Protein AF-A0A842I6T8-F1 (afdb_monomer_lite)

Organism: NCBI:txid2045119

Secondary structure (DSSP, 8-state):
-----SHHHHHHHHHHHHHHHHHHTT-HHHHHHHHHHHHHHHHHHGGG--SHHHHHHHHHHHHHHHHHHHHHHHHHHHHHHHHHHHHHHHHHHHHHH--

Structure (mmCIF, N/CA/C/O backbone):
data_AF-A0A842I6T8-F1
#
_entry.id   AF-A0A842I6T8-F1
#
loop_
_atom_site.group_PDB
_atom_site.id
_atom_site.type_symbol
_atom_site.label_atom_id
_atom_site.label_alt_id
_atom_site.label_comp_id
_atom_site.label_asym_id
_atom_site.label_entity_id
_atom_site.label_seq_id
_atom_site.pdbx_PDB_ins_code
_atom_site.Cartn_x
_atom_site.Cartn_y
_atom_site.Cartn_z
_atom_site.occupancy
_atom_site.B_iso_or_equiv
_atom_site.auth_seq_id
_atom_site.auth_comp_id
_atom_site.auth_asym_id
_atom_site.auth_atom_id
_atom_site.pdbx_PDB_model_num
ATOM 1 N N . MET A 1 1 ? 0.789 8.771 -24.214 1.00 37.06 1 MET A N 1
ATOM 2 C CA . MET A 1 1 ? 0.565 7.314 -24.130 1.00 37.06 1 MET A CA 1
ATOM 3 C C . MET A 1 1 ? 1.921 6.683 -23.849 1.00 37.06 1 MET A C 1
ATOM 5 O O . MET A 1 1 ? 2.688 6.453 -24.768 1.00 37.06 1 MET A O 1
AT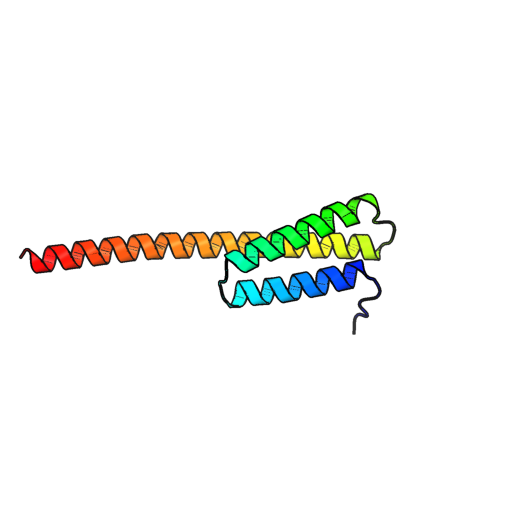OM 9 N N . THR A 1 2 ? 2.301 6.598 -22.575 1.00 46.19 2 THR A N 1
ATOM 10 C CA . THR A 1 2 ? 3.618 6.113 -22.138 1.00 46.19 2 THR A CA 1
ATOM 11 C C . THR A 1 2 ? 3.637 4.594 -22.261 1.00 46.19 2 THR A C 1
ATOM 13 O O . THR A 1 2 ? 2.991 3.905 -21.475 1.00 46.19 2 THR A O 1
ATOM 16 N N . MET A 1 3 ? 4.318 4.072 -23.283 1.00 49.59 3 MET A N 1
ATOM 17 C CA . MET A 1 3 ? 4.531 2.632 -23.412 1.00 49.59 3 MET A CA 1
ATOM 18 C C . MET A 1 3 ? 5.325 2.134 -22.198 1.00 49.59 3 MET A C 1
ATOM 20 O O . MET A 1 3 ? 6.394 2.651 -21.875 1.00 49.59 3 MET A O 1
ATOM 24 N N . ILE A 1 4 ? 4.764 1.160 -21.482 1.00 55.59 4 ILE A N 1
ATOM 25 C CA . ILE A 1 4 ? 5.422 0.476 -20.367 1.00 55.59 4 ILE A CA 1
ATOM 26 C C . ILE A 1 4 ? 6.399 -0.533 -20.981 1.00 55.59 4 ILE A C 1
ATOM 28 O O . ILE A 1 4 ? 6.085 -1.709 -21.123 1.00 55.59 4 ILE A O 1
ATOM 32 N N . GLU A 1 5 ? 7.566 -0.072 -21.421 1.00 60.53 5 GLU A N 1
ATOM 33 C CA . GLU A 1 5 ? 8.508 -0.913 -22.175 1.00 60.53 5 GLU A CA 1
ATOM 34 C C . GLU A 1 5 ? 9.518 -1.624 -21.273 1.00 60.53 5 GLU A C 1
ATOM 36 O O . GLU A 1 5 ? 10.693 -1.308 -21.275 1.00 60.53 5 GLU A O 1
ATOM 41 N N . GLY A 1 6 ? 9.088 -2.568 -20.439 1.00 69.81 6 GLY A N 1
ATOM 42 C CA . GLY A 1 6 ? 10.045 -3.395 -19.699 1.00 69.81 6 GLY A CA 1
ATOM 43 C C . GLY A 1 6 ? 9.412 -4.220 -18.582 1.00 69.81 6 GLY A C 1
ATOM 44 O O . GLY A 1 6 ? 8.452 -3.761 -17.955 1.00 69.81 6 GLY A O 1
ATOM 45 N N . PRO A 1 7 ? 9.940 -5.423 -18.289 1.00 76.25 7 PRO A N 1
ATOM 46 C CA . PRO A 1 7 ? 9.333 -6.347 -17.330 1.00 76.25 7 PRO A CA 1
ATOM 47 C C . PRO A 1 7 ? 9.234 -5.758 -15.915 1.00 76.25 7 PRO A C 1
ATOM 49 O O . PRO A 1 7 ? 8.228 -5.958 -15.239 1.00 76.25 7 PRO A O 1
ATOM 52 N N . ALA A 1 8 ? 10.218 -4.959 -15.491 1.00 80.00 8 ALA A N 1
ATOM 53 C CA . ALA A 1 8 ? 10.204 -4.274 -14.199 1.00 80.00 8 ALA A CA 1
ATOM 54 C C . ALA A 1 8 ? 9.138 -3.169 -14.116 1.00 80.00 8 ALA A C 1
ATOM 56 O O . ALA A 1 8 ? 8.430 -3.044 -13.117 1.00 80.00 8 ALA A O 1
ATOM 57 N N . ALA A 1 9 ? 8.988 -2.381 -15.185 1.00 82.06 9 ALA A N 1
ATOM 58 C CA . ALA A 1 9 ? 7.983 -1.326 -15.253 1.00 82.06 9 ALA A CA 1
ATOM 59 C C . ALA A 1 9 ? 6.558 -1.906 -15.284 1.00 82.06 9 ALA A C 1
ATOM 61 O O . ALA A 1 9 ? 5.663 -1.353 -14.644 1.00 82.06 9 ALA A O 1
ATOM 62 N N . LEU A 1 10 ? 6.366 -3.036 -15.973 1.00 84.31 10 LEU A N 1
ATOM 63 C CA . LEU A 1 10 ? 5.098 -3.763 -15.999 1.00 84.31 10 LEU A CA 1
ATOM 64 C C . LEU A 1 10 ? 4.771 -4.377 -14.635 1.00 84.31 10 LEU A C 1
ATOM 66 O O . LEU A 1 10 ? 3.662 -4.191 -14.138 1.00 84.31 10 LEU A O 1
ATOM 70 N N . GLY A 1 11 ? 5.738 -5.053 -14.006 1.00 85.31 11 GLY A N 1
ATOM 71 C CA . GLY A 1 11 ? 5.576 -5.614 -12.663 1.00 85.31 11 GLY A CA 1
ATOM 72 C C . GLY A 1 11 ? 5.178 -4.546 -11.646 1.00 85.31 11 GLY A C 1
ATOM 73 O O . GLY A 1 11 ? 4.212 -4.721 -10.904 1.00 85.31 11 GLY A O 1
ATOM 74 N N . LEU A 1 12 ? 5.838 -3.386 -11.689 1.00 86.38 12 LEU A N 1
ATOM 75 C CA . LEU A 1 12 ? 5.492 -2.258 -10.833 1.00 86.38 12 LEU A CA 1
ATOM 76 C C . LEU A 1 12 ? 4.089 -1.707 -11.100 1.00 86.38 12 LEU A C 1
ATOM 78 O O . LEU A 1 12 ? 3.383 -1.386 -10.149 1.00 86.38 12 LEU A O 1
ATOM 82 N N . ALA A 1 13 ? 3.667 -1.602 -12.362 1.00 87.88 13 ALA A N 1
ATOM 83 C CA . ALA A 1 13 ? 2.322 -1.138 -12.697 1.00 87.88 13 ALA A CA 1
ATOM 84 C C . ALA A 1 13 ? 1.237 -2.091 -12.162 1.00 87.88 13 ALA A C 1
ATOM 86 O O . ALA A 1 13 ? 0.218 -1.638 -11.640 1.00 87.88 13 ALA A O 1
ATOM 87 N N . VAL A 1 14 ? 1.474 -3.406 -12.233 1.00 91.06 14 VAL A N 1
ATOM 88 C CA . VAL A 1 14 ? 0.567 -4.421 -11.674 1.00 91.06 14 VAL A CA 1
ATOM 89 C C . VAL A 1 14 ? 0.493 -4.314 -10.152 1.00 91.06 14 VAL A C 1
ATOM 91 O O . VAL A 1 14 ? -0.607 -4.277 -9.597 1.00 91.06 14 VAL A O 1
ATOM 94 N N . ILE A 1 15 ? 1.643 -4.226 -9.479 1.00 91.44 15 ILE A N 1
ATOM 95 C CA . ILE A 1 15 ? 1.716 -4.064 -8.021 1.00 91.44 15 ILE A CA 1
ATOM 96 C C . ILE A 1 15 ? 1.020 -2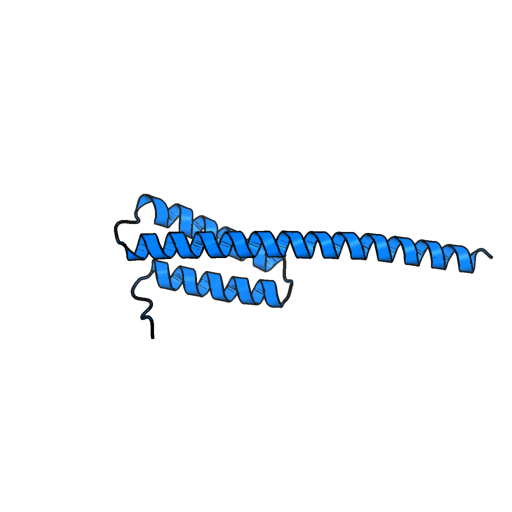.766 -7.594 1.00 91.44 15 ILE A C 1
ATOM 98 O O . ILE A 1 15 ? 0.189 -2.792 -6.690 1.00 91.44 15 ILE A O 1
ATOM 102 N N . GLY A 1 16 ? 1.275 -1.656 -8.292 1.00 88.38 16 GLY A N 1
ATOM 103 C CA . GLY A 1 16 ? 0.617 -0.371 -8.049 1.00 88.38 16 GLY A CA 1
ATOM 104 C C . GLY A 1 16 ? -0.903 -0.457 -8.163 1.00 88.38 16 GLY A C 1
ATOM 105 O O . GLY A 1 16 ? -1.605 -0.073 -7.234 1.00 88.38 16 GLY A O 1
ATOM 106 N N . GLY A 1 17 ? -1.424 -1.053 -9.239 1.00 90.25 17 GLY A N 1
ATOM 107 C CA . GLY A 1 17 ? -2.870 -1.212 -9.417 1.00 90.25 17 GLY A CA 1
ATOM 108 C C . GLY A 1 17 ? -3.524 -2.130 -8.376 1.00 90.25 17 GLY A C 1
ATOM 109 O O . GLY A 1 17 ? -4.660 -1.887 -7.959 1.00 90.25 17 GLY A O 1
ATOM 110 N N . ARG A 1 18 ? -2.824 -3.180 -7.920 1.00 92.56 18 ARG A N 1
ATOM 111 C CA . ARG A 1 18 ? -3.293 -4.019 -6.801 1.00 92.56 18 ARG A CA 1
ATOM 112 C C . ARG A 1 18 ? -3.333 -3.230 -5.498 1.00 92.56 18 ARG A C 1
ATOM 114 O O . ARG A 1 18 ? -4.321 -3.325 -4.774 1.00 92.56 18 ARG A O 1
ATOM 121 N N . LEU A 1 19 ? -2.302 -2.434 -5.236 1.00 90.00 19 LEU A N 1
ATOM 122 C CA . LEU A 1 19 ? -2.181 -1.642 -4.019 1.00 90.00 19 LEU A CA 1
ATOM 123 C C . LEU A 1 19 ? -3.259 -0.562 -3.946 1.00 90.00 19 LEU A C 1
ATOM 125 O O . LEU A 1 19 ? -3.972 -0.484 -2.953 1.00 90.00 19 LEU A O 1
ATOM 129 N N . GLU A 1 20 ? -3.470 0.183 -5.033 1.00 89.06 20 GLU A N 1
ATOM 130 C CA . GLU A 1 20 ? -4.552 1.169 -5.145 1.00 89.06 20 GLU A CA 1
ATOM 131 C C . GLU A 1 20 ? -5.923 0.532 -4.888 1.00 89.06 20 GLU A C 1
ATOM 133 O O . GLU A 1 20 ? -6.755 1.081 -4.162 1.00 89.06 20 GLU A O 1
ATOM 138 N N . ARG A 1 21 ? -6.154 -0.671 -5.427 1.00 90.25 21 ARG A N 1
ATOM 139 C CA . ARG A 1 21 ? -7.397 -1.411 -5.194 1.00 90.25 21 ARG A CA 1
ATOM 140 C C . ARG A 1 21 ? -7.544 -1.838 -3.733 1.00 90.25 21 ARG A C 1
ATOM 142 O O . ARG A 1 21 ? -8.630 -1.673 -3.180 1.00 90.25 21 ARG A O 1
ATOM 149 N N . ALA A 1 22 ? -6.492 -2.370 -3.119 1.00 89.31 22 ALA A N 1
ATOM 150 C CA . ALA A 1 22 ? -6.497 -2.784 -1.717 1.00 89.31 22 ALA A CA 1
ATOM 151 C C . ALA A 1 22 ? -6.765 -1.593 -0.783 1.00 89.31 22 ALA A C 1
ATOM 153 O O . ALA A 1 22 ? -7.642 -1.662 0.078 1.00 89.31 22 ALA A O 1
ATOM 154 N N . MET A 1 23 ? -6.102 -0.461 -1.041 1.00 86.06 23 MET A N 1
ATOM 155 C CA . MET A 1 23 ? -6.311 0.801 -0.329 1.00 86.06 23 MET A CA 1
ATOM 156 C C . MET A 1 23 ? -7.746 1.312 -0.489 1.00 86.06 23 MET A C 1
ATOM 158 O O . MET A 1 23 ? -8.376 1.665 0.501 1.00 86.06 23 MET A O 1
ATOM 162 N N . SER A 1 24 ? -8.308 1.284 -1.705 1.00 87.69 24 SER A N 1
ATOM 163 C CA . SER A 1 24 ? -9.691 1.732 -1.956 1.00 87.69 24 SER A CA 1
ATOM 164 C C . SER A 1 24 ? -10.755 0.914 -1.214 1.00 87.69 24 SER A C 1
ATOM 166 O O . SER A 1 24 ? -11.864 1.392 -0.992 1.00 87.69 24 SER A O 1
ATOM 168 N N . ARG A 1 25 ? -10.423 -0.328 -0.846 1.00 89.69 25 ARG A N 1
ATOM 169 C CA . ARG A 1 25 ? -11.294 -1.245 -0.099 1.00 89.69 25 ARG A CA 1
ATOM 170 C C . ARG A 1 25 ? -11.001 -1.250 1.401 1.00 89.69 25 ARG A C 1
ATOM 172 O O . ARG A 1 25 ? -11.638 -2.015 2.119 1.00 89.69 25 ARG A O 1
ATOM 179 N N . SER A 1 26 ? -10.027 -0.457 1.850 1.00 83.94 26 SER A N 1
ATOM 180 C CA . SER A 1 26 ? -9.471 -0.507 3.205 1.00 83.94 26 SER A CA 1
ATOM 181 C C . SER A 1 26 ? -9.071 -1.931 3.638 1.00 83.94 26 SER A C 1
ATOM 183 O O . SER A 1 26 ? -9.130 -2.275 4.818 1.00 83.94 26 SER A O 1
ATOM 185 N N . ASP A 1 27 ? -8.641 -2.774 2.691 1.00 88.88 27 ASP A N 1
ATOM 186 C CA . ASP A 1 27 ? -8.186 -4.140 2.965 1.00 88.88 27 ASP A CA 1
ATOM 187 C C . ASP A 1 27 ? -6.714 -4.116 3.388 1.00 88.88 27 ASP A C 1
ATOM 189 O O . ASP A 1 27 ? -5.796 -4.234 2.576 1.00 88.88 27 ASP A O 1
ATOM 193 N N . MET A 1 28 ? -6.485 -3.904 4.684 1.00 84.56 28 MET A N 1
ATOM 194 C CA . MET A 1 28 ? -5.139 -3.713 5.232 1.00 84.56 28 MET A CA 1
ATOM 195 C C . MET A 1 28 ? -4.248 -4.952 5.097 1.00 84.56 28 MET A C 1
ATOM 197 O O . MET A 1 28 ? -3.030 -4.815 5.003 1.00 84.56 28 MET A O 1
ATOM 201 N N . VAL A 1 29 ? -4.828 -6.155 5.061 1.00 89.81 29 VAL A N 1
ATOM 202 C CA . VAL A 1 29 ? -4.052 -7.386 4.871 1.00 89.81 29 VAL A CA 1
ATOM 203 C C . VAL A 1 29 ? -3.514 -7.433 3.446 1.00 89.81 29 VAL A C 1
ATOM 205 O O . VAL A 1 29 ? -2.312 -7.623 3.259 1.00 89.81 29 VAL A O 1
ATOM 208 N N . GLU A 1 30 ? -4.367 -7.179 2.451 1.00 90.56 30 GLU A N 1
ATOM 209 C CA . GLU A 1 30 ? -3.934 -7.115 1.053 1.00 90.56 30 GLU A CA 1
ATOM 210 C C . GLU A 1 30 ? -2.928 -5.972 0.831 1.00 90.56 30 GLU A C 1
ATOM 212 O O . GLU A 1 30 ? -1.932 -6.167 0.136 1.00 90.56 30 GLU A O 1
ATOM 217 N N . VAL A 1 31 ? -3.109 -4.808 1.473 1.00 88.94 31 VAL A N 1
ATOM 218 C CA . VAL A 1 31 ? -2.130 -3.702 1.413 1.00 88.94 31 VAL A CA 1
ATOM 219 C C . VAL A 1 31 ? -0.746 -4.155 1.891 1.00 88.94 31 VAL A C 1
ATOM 221 O O . VAL A 1 31 ? 0.249 -3.888 1.217 1.00 88.94 31 VAL A O 1
ATOM 224 N N . LEU A 1 32 ? -0.661 -4.869 3.018 1.00 87.88 32 LEU A N 1
ATOM 225 C CA . LEU A 1 32 ? 0.613 -5.360 3.555 1.00 87.88 32 LEU A CA 1
ATOM 226 C C . LEU A 1 32 ? 1.248 -6.440 2.668 1.00 87.88 32 LEU A C 1
ATOM 228 O O . LEU A 1 32 ? 2.464 -6.429 2.471 1.00 87.88 32 LEU A O 1
ATOM 232 N N . ILE A 1 33 ? 0.441 -7.347 2.110 1.00 90.94 33 ILE A N 1
ATOM 233 C CA . ILE A 1 33 ? 0.914 -8.380 1.178 1.00 90.94 33 ILE A CA 1
ATOM 234 C C . ILE A 1 33 ? 1.516 -7.724 -0.067 1.00 90.94 33 ILE A C 1
ATOM 236 O O . ILE A 1 33 ? 2.656 -8.011 -0.433 1.00 90.94 33 ILE A O 1
ATOM 240 N N . VAL A 1 34 ? 0.784 -6.801 -0.690 1.00 91.81 34 VAL A N 1
ATOM 241 C CA . VAL A 1 34 ? 1.225 -6.125 -1.916 1.00 91.81 34 VAL A CA 1
ATOM 242 C C . VAL A 1 34 ? 2.437 -5.220 -1.648 1.00 91.81 34 VAL A C 1
ATOM 244 O O . VAL A 1 34 ? 3.345 -5.151 -2.477 1.00 91.81 34 VAL A O 1
ATOM 247 N N . ALA A 1 35 ? 2.527 -4.588 -0.473 1.00 87.94 35 ALA A N 1
ATOM 248 C CA . ALA A 1 35 ? 3.716 -3.839 -0.064 1.00 87.94 35 ALA A CA 1
ATOM 249 C C . ALA A 1 35 ? 4.956 -4.742 0.107 1.00 87.94 35 ALA A C 1
ATOM 251 O O . ALA A 1 35 ? 6.059 -4.351 -0.278 1.00 87.94 35 ALA A O 1
ATOM 252 N N . ALA A 1 36 ? 4.794 -5.964 0.627 1.00 87.75 36 ALA A N 1
ATOM 253 C CA . ALA A 1 36 ? 5.886 -6.935 0.722 1.00 87.75 36 ALA A CA 1
ATOM 254 C C . ALA A 1 36 ? 6.343 -7.437 -0.661 1.00 87.75 36 ALA A C 1
ATOM 256 O O . ALA A 1 36 ? 7.539 -7.631 -0.893 1.00 87.75 36 ALA A O 1
ATOM 257 N N . GLU A 1 37 ? 5.413 -7.617 -1.604 1.00 90.75 37 GLU A N 1
ATOM 258 C CA . GLU A 1 37 ? 5.741 -7.927 -3.000 1.00 90.75 37 GLU A CA 1
ATOM 259 C C . GLU A 1 37 ? 6.528 -6.787 -3.667 1.00 90.75 37 GLU A C 1
ATOM 261 O O . GLU A 1 37 ? 7.538 -7.042 -4.332 1.00 90.75 37 GLU A O 1
ATOM 266 N N . LEU A 1 38 ? 6.102 -5.534 -3.453 1.00 89.44 38 LEU A N 1
ATOM 267 C CA . LEU A 1 38 ? 6.786 -4.332 -3.938 1.00 89.44 38 LEU A CA 1
ATOM 268 C C . LEU A 1 38 ? 8.225 -4.266 -3.428 1.00 89.44 38 LEU A C 1
ATOM 270 O O . LEU A 1 38 ? 9.157 -4.079 -4.208 1.00 89.44 38 LEU A O 1
ATOM 274 N N . ASP A 1 39 ? 8.409 -4.454 -2.126 1.00 87.81 39 ASP A N 1
ATOM 275 C CA . ASP A 1 39 ? 9.720 -4.455 -1.496 1.00 87.81 39 ASP A CA 1
ATOM 276 C C . ASP A 1 39 ? 10.617 -5.579 -2.051 1.00 87.81 39 ASP A C 1
ATOM 278 O O . ASP A 1 39 ? 11.771 -5.330 -2.410 1.00 87.81 39 ASP A O 1
ATOM 282 N N . ARG A 1 40 ? 10.087 -6.798 -2.220 1.00 88.12 40 ARG A N 1
ATOM 283 C CA . ARG A 1 40 ? 10.843 -7.907 -2.820 1.00 88.12 40 ARG A CA 1
ATOM 284 C C . ARG A 1 40 ? 11.275 -7.578 -4.247 1.00 88.12 40 ARG A C 1
ATOM 286 O O . ARG A 1 40 ? 12.410 -7.869 -4.626 1.00 88.12 40 ARG A O 1
ATOM 293 N N . MET A 1 41 ? 10.399 -6.957 -5.034 1.00 87.75 41 MET A N 1
ATOM 294 C CA . MET A 1 41 ? 10.727 -6.512 -6.386 1.00 87.75 41 MET A CA 1
ATOM 295 C C . MET A 1 41 ? 11.821 -5.438 -6.372 1.00 87.75 41 MET A C 1
ATOM 297 O O . MET A 1 41 ? 12.781 -5.560 -7.127 1.00 87.75 41 MET A O 1
ATOM 301 N N . VAL A 1 42 ? 11.729 -4.433 -5.496 1.00 86.88 42 VAL A N 1
ATOM 302 C CA . VAL A 1 42 ? 12.745 -3.374 -5.358 1.00 86.88 42 VAL A CA 1
ATOM 303 C C . VAL A 1 42 ? 14.098 -3.951 -4.942 1.00 86.88 42 VAL A C 1
ATOM 305 O O . VAL A 1 42 ? 15.112 -3.603 -5.544 1.00 86.88 42 VAL A O 1
ATOM 308 N N . ARG A 1 43 ? 14.131 -4.876 -3.972 1.00 86.81 43 ARG A N 1
ATOM 309 C CA . ARG A 1 43 ? 15.368 -5.548 -3.537 1.00 86.81 43 ARG A CA 1
ATOM 310 C C . ARG A 1 43 ? 16.018 -6.374 -4.644 1.00 86.81 43 ARG A C 1
ATOM 312 O O . ARG A 1 43 ? 17.241 -6.423 -4.717 1.00 86.81 43 ARG A O 1
ATOM 319 N N . ASN A 1 44 ? 15.215 -7.001 -5.501 1.00 86.00 44 ASN A N 1
ATOM 320 C CA . ASN A 1 44 ? 15.716 -7.790 -6.624 1.00 86.00 44 ASN A CA 1
ATOM 321 C C . ASN A 1 44 ? 16.158 -6.915 -7.803 1.00 86.00 44 ASN A C 1
ATOM 323 O O . ASN A 1 44 ? 17.125 -7.252 -8.477 1.00 86.00 44 ASN A O 1
ATOM 327 N N . LEU A 1 45 ? 15.457 -5.807 -8.058 1.00 82.62 45 LEU A N 1
ATOM 328 C CA . LEU A 1 45 ? 15.727 -4.914 -9.183 1.00 82.62 45 LEU A CA 1
ATOM 329 C C . LEU A 1 45 ? 16.891 -3.957 -8.894 1.00 82.62 45 LEU A C 1
ATOM 331 O O . LEU A 1 45 ? 17.698 -3.696 -9.778 1.00 82.62 45 LEU A O 1
ATOM 335 N N . GLY A 1 46 ? 17.007 -3.458 -7.660 1.00 78.06 46 GLY A N 1
ATOM 336 C CA . GLY A 1 46 ? 18.009 -2.468 -7.252 1.00 78.06 46 GLY A CA 1
ATOM 337 C C . GLY A 1 46 ? 19.450 -2.809 -7.657 1.00 78.06 46 GLY A C 1
ATOM 338 O O . GLY A 1 46 ? 20.092 -1.982 -8.301 1.00 78.06 46 GLY A O 1
ATOM 339 N N . PRO A 1 47 ? 19.964 -4.014 -7.349 1.00 80.12 47 PRO A N 1
ATOM 340 C CA . PRO A 1 47 ? 21.342 -4.399 -7.665 1.00 80.12 47 PRO A CA 1
ATOM 341 C C . PRO A 1 47 ? 21.644 -4.546 -9.163 1.00 80.12 47 PRO A C 1
ATOM 343 O O . PRO A 1 47 ? 22.804 -4.477 -9.556 1.00 80.12 47 PRO A O 1
ATOM 346 N N . VAL A 1 48 ? 20.621 -4.778 -9.991 1.00 82.06 48 VAL A N 1
ATOM 347 C CA . VAL A 1 48 ? 20.763 -5.064 -11.432 1.00 82.06 48 VAL A CA 1
ATOM 348 C C . VAL A 1 48 ? 20.220 -3.943 -12.322 1.00 82.06 48 VAL A C 1
ATOM 350 O O . VAL A 1 48 ? 20.293 -4.044 -13.548 1.00 82.06 48 VAL A O 1
ATOM 353 N N . ALA A 1 49 ? 19.702 -2.868 -11.718 1.00 80.19 49 ALA A N 1
ATOM 354 C CA . ALA A 1 49 ? 19.163 -1.704 -12.408 1.00 80.19 49 ALA A CA 1
ATOM 355 C C . ALA A 1 49 ? 20.270 -0.991 -13.195 1.00 80.19 49 ALA A C 1
ATOM 357 O O . ALA A 1 49 ? 21.050 -0.197 -12.666 1.00 80.19 49 ALA A O 1
ATOM 358 N N . SER A 1 50 ? 20.332 -1.298 -14.485 1.00 80.44 50 SER A N 1
ATOM 359 C CA . SER A 1 50 ? 21.373 -0.823 -15.398 1.00 80.44 50 SER A CA 1
ATOM 360 C C . SER A 1 50 ? 20.828 0.168 -16.420 1.00 80.44 50 SER A C 1
ATOM 362 O O . SER A 1 50 ? 21.590 0.978 -16.944 1.00 80.44 50 SER A O 1
ATOM 364 N N . THR A 1 51 ? 19.514 0.162 -16.652 1.00 83.25 51 THR A N 1
ATOM 365 C CA . THR A 1 51 ? 18.850 1.071 -17.587 1.00 83.25 51 THR A CA 1
ATOM 366 C C . THR A 1 51 ? 18.226 2.266 -16.861 1.00 83.25 51 THR A C 1
ATOM 368 O O . THR A 1 51 ? 17.827 2.173 -15.694 1.00 83.25 51 THR A O 1
ATOM 371 N N . ASP A 1 52 ? 18.079 3.396 -17.558 1.00 83.56 52 ASP A N 1
ATOM 372 C CA . ASP A 1 52 ? 17.339 4.561 -17.040 1.00 83.56 52 ASP A CA 1
ATOM 373 C C . ASP A 1 52 ? 15.890 4.212 -16.690 1.00 83.56 52 ASP A C 1
ATOM 375 O O . ASP A 1 52 ? 15.280 4.795 -15.793 1.00 83.56 52 ASP A O 1
ATOM 379 N N . GLN A 1 53 ? 15.341 3.205 -17.360 1.00 80.38 53 GLN A N 1
ATOM 380 C CA . GLN A 1 53 ? 13.996 2.729 -17.117 1.00 80.38 53 GLN A CA 1
ATOM 381 C C . GLN A 1 53 ? 13.863 1.926 -15.824 1.00 80.38 53 GLN A C 1
ATOM 383 O O . GLN A 1 53 ? 12.876 2.112 -15.105 1.00 80.38 53 GLN A O 1
ATOM 388 N N . ASP A 1 54 ? 14.845 1.084 -15.496 1.00 82.06 54 ASP A N 1
ATOM 389 C CA . ASP A 1 54 ? 14.895 0.394 -14.204 1.00 82.06 54 ASP A CA 1
ATOM 390 C C . ASP A 1 54 ? 15.016 1.411 -13.068 1.00 82.06 54 ASP A C 1
ATOM 392 O O . ASP A 1 54 ? 14.301 1.323 -12.070 1.00 82.06 54 ASP A O 1
ATOM 396 N N . ARG A 1 55 ? 15.844 2.448 -13.256 1.00 83.31 55 ARG A N 1
ATOM 397 C CA . ARG A 1 55 ? 15.950 3.566 -12.306 1.00 83.31 55 ARG A CA 1
ATOM 398 C C . ARG A 1 55 ? 14.618 4.297 -12.147 1.00 83.31 55 ARG A C 1
ATOM 400 O O . ARG A 1 55 ? 14.180 4.527 -11.023 1.00 83.31 55 ARG A O 1
ATOM 407 N N . ALA A 1 56 ? 13.930 4.606 -13.246 1.00 85.94 56 ALA A N 1
ATOM 408 C CA . ALA A 1 56 ? 12.610 5.233 -13.202 1.00 85.94 56 ALA A CA 1
ATOM 409 C C . ALA A 1 56 ? 11.556 4.338 -12.521 1.00 85.94 56 ALA A C 1
ATOM 411 O O . ALA A 1 56 ? 10.664 4.845 -11.841 1.00 85.94 56 ALA A O 1
ATOM 412 N N . ALA A 1 57 ? 11.645 3.014 -12.677 1.00 83.69 57 ALA A N 1
ATOM 413 C CA . ALA A 1 57 ? 10.794 2.071 -11.957 1.00 83.69 57 ALA A CA 1
ATOM 414 C C . ALA A 1 57 ? 11.089 2.086 -10.449 1.00 83.69 57 ALA A C 1
ATOM 416 O O . ALA A 1 57 ? 10.153 2.149 -9.660 1.00 83.69 57 ALA A O 1
ATOM 417 N N . LEU A 1 58 ? 12.358 2.122 -10.034 1.00 84.44 58 LEU A N 1
ATOM 418 C CA . LEU A 1 58 ? 12.725 2.237 -8.618 1.00 84.44 58 LEU A CA 1
ATOM 419 C C . LEU A 1 58 ? 12.218 3.540 -7.984 1.00 84.44 58 LEU A C 1
ATOM 421 O O . LEU A 1 58 ? 11.693 3.508 -6.874 1.00 84.44 58 LEU A O 1
ATOM 425 N N . VAL A 1 59 ? 12.303 4.668 -8.698 1.00 88.25 59 VAL A N 1
ATOM 426 C CA . VAL A 1 59 ? 11.745 5.951 -8.230 1.00 88.25 59 VAL A CA 1
ATOM 427 C C . VAL A 1 59 ? 10.229 5.853 -8.049 1.00 88.25 59 VAL A C 1
ATOM 429 O O . VAL A 1 59 ? 9.712 6.179 -6.985 1.00 88.25 59 VAL A O 1
ATOM 432 N N . ARG A 1 60 ? 9.507 5.319 -9.042 1.00 85.50 60 ARG A N 1
ATOM 433 C CA . ARG A 1 60 ? 8.053 5.111 -8.927 1.00 85.50 60 ARG A CA 1
ATOM 434 C C . ARG A 1 60 ? 7.684 4.148 -7.794 1.00 85.50 60 ARG A C 1
ATOM 436 O O . ARG A 1 60 ? 6.663 4.338 -7.142 1.00 85.50 60 ARG A O 1
ATOM 443 N N . ALA A 1 61 ? 8.496 3.118 -7.560 1.00 85.38 61 ALA A N 1
ATOM 444 C CA . ALA A 1 61 ? 8.308 2.192 -6.449 1.00 85.38 61 ALA A CA 1
ATOM 445 C C . ALA A 1 61 ? 8.462 2.901 -5.099 1.00 85.38 61 ALA A C 1
ATOM 447 O O . ALA A 1 61 ? 7.663 2.671 -4.196 1.00 85.38 61 ALA A O 1
ATOM 448 N N . HIS A 1 62 ? 9.440 3.801 -4.979 1.00 85.19 62 HIS A N 1
ATOM 449 C CA . HIS A 1 62 ? 9.625 4.623 -3.787 1.00 85.19 62 HIS A CA 1
ATOM 450 C C . HIS A 1 62 ? 8.414 5.531 -3.518 1.00 85.19 62 HIS A C 1
ATOM 452 O O . HIS A 1 62 ? 7.885 5.526 -2.406 1.00 85.19 62 HIS A O 1
ATOM 458 N N . ASP A 1 63 ? 7.912 6.230 -4.540 1.00 88.19 63 ASP A N 1
ATOM 459 C CA . ASP A 1 63 ? 6.709 7.068 -4.418 1.00 88.19 63 ASP A CA 1
ATOM 460 C C . ASP A 1 63 ? 5.485 6.255 -3.972 1.00 88.19 63 ASP A C 1
ATOM 462 O O . ASP A 1 63 ? 4.688 6.703 -3.142 1.00 88.19 63 ASP A O 1
ATOM 466 N N . LEU A 1 64 ? 5.342 5.039 -4.505 1.00 85.75 64 LEU A N 1
ATOM 467 C CA . LEU A 1 64 ? 4.261 4.127 -4.147 1.00 85.75 64 LEU A CA 1
ATOM 468 C C . LEU A 1 64 ? 4.347 3.701 -2.671 1.00 85.75 64 LEU A C 1
ATOM 470 O O . LEU A 1 64 ? 3.329 3.701 -1.976 1.00 85.75 64 LEU A O 1
ATOM 474 N N . VAL A 1 65 ? 5.550 3.409 -2.166 1.00 85.62 65 VAL A N 1
ATOM 475 C CA . VAL A 1 65 ? 5.775 3.099 -0.743 1.00 85.62 65 VAL A CA 1
ATOM 476 C C . VAL A 1 65 ? 5.370 4.276 0.143 1.00 85.62 65 VAL A C 1
ATOM 478 O O . VAL A 1 65 ? 4.621 4.078 1.098 1.00 85.62 65 VAL A O 1
ATOM 481 N N . LEU A 1 66 ? 5.799 5.500 -0.182 1.00 86.31 66 LEU A N 1
ATOM 482 C CA . LEU A 1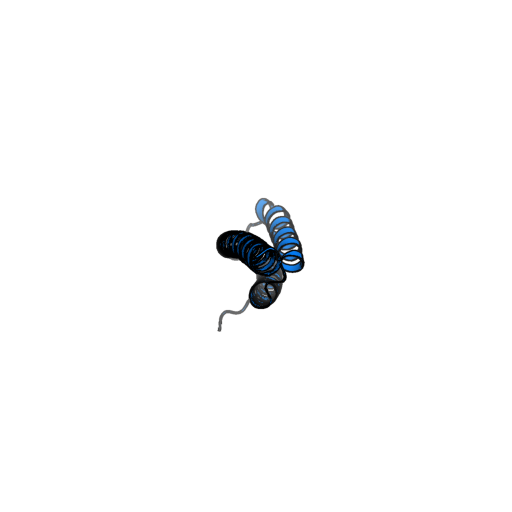 66 ? 5.469 6.689 0.615 1.00 86.31 66 LEU A CA 1
ATOM 483 C C . LEU A 1 66 ? 3.955 6.922 0.711 1.00 86.31 66 LEU A C 1
ATOM 485 O O . LEU A 1 66 ? 3.431 7.171 1.796 1.00 86.31 66 LEU A O 1
ATOM 489 N N . ARG A 1 67 ? 3.233 6.783 -0.406 1.00 86.12 67 ARG A N 1
ATOM 490 C CA . ARG A 1 67 ? 1.763 6.906 -0.427 1.00 86.12 67 ARG A CA 1
ATOM 491 C C . ARG A 1 67 ? 1.076 5.827 0.406 1.00 86.12 67 ARG A C 1
ATOM 493 O O . ARG A 1 67 ? 0.078 6.098 1.076 1.00 86.12 67 ARG A O 1
ATOM 500 N N . THR A 1 68 ? 1.614 4.614 0.362 1.00 83.75 68 THR A N 1
ATOM 501 C CA . THR A 1 68 ? 1.086 3.477 1.121 1.00 83.75 68 THR A CA 1
ATOM 502 C C . THR A 1 68 ? 1.261 3.695 2.614 1.00 83.75 68 THR A C 1
ATOM 504 O O . THR A 1 68 ? 0.305 3.524 3.363 1.00 83.75 68 THR A O 1
ATOM 507 N N . LEU A 1 69 ? 2.446 4.143 3.042 1.00 86.06 69 LEU A N 1
ATOM 508 C CA . LEU A 1 69 ? 2.726 4.479 4.438 1.00 86.06 69 LEU A CA 1
ATOM 509 C C . LEU A 1 69 ? 1.786 5.569 4.954 1.00 86.06 69 LEU A C 1
ATOM 511 O O . LEU A 1 69 ? 1.130 5.361 5.969 1.00 86.06 69 LEU A O 1
ATOM 515 N N . ALA A 1 70 ? 1.638 6.669 4.213 1.00 87.25 70 ALA A N 1
ATOM 516 C CA . ALA A 1 70 ? 0.734 7.753 4.596 1.00 87.25 70 ALA A CA 1
ATOM 517 C C . ALA A 1 70 ? -0.722 7.274 4.763 1.00 87.25 70 ALA A C 1
ATOM 519 O O . ALA A 1 70 ? -1.429 7.695 5.675 1.00 87.25 70 ALA A O 1
ATOM 520 N N . THR A 1 71 ? -1.170 6.357 3.903 1.00 84.94 71 THR A N 1
ATOM 521 C CA . THR A 1 71 ? -2.526 5.795 3.994 1.00 84.94 71 THR A CA 1
ATOM 522 C C . THR A 1 71 ? -2.673 4.839 5.171 1.00 84.94 71 THR A C 1
ATOM 524 O O . THR A 1 71 ? -3.683 4.885 5.867 1.00 84.94 71 THR A O 1
ATOM 527 N N . LEU A 1 72 ? -1.673 3.990 5.422 1.00 84.31 72 LEU A N 1
ATOM 528 C CA . LEU A 1 72 ? -1.659 3.102 6.585 1.00 84.31 72 LEU A CA 1
ATOM 529 C C . LEU A 1 72 ? -1.692 3.898 7.893 1.00 84.31 72 LEU A C 1
ATOM 531 O O . LEU A 1 72 ? -2.437 3.544 8.803 1.00 84.31 72 LEU A O 1
ATOM 535 N N . GLU A 1 73 ? -0.927 4.984 7.980 1.00 88.88 73 GLU A N 1
ATOM 536 C CA . GLU A 1 73 ? -0.934 5.884 9.134 1.00 88.88 73 GLU A CA 1
ATOM 537 C C . GLU A 1 73 ? -2.321 6.498 9.365 1.00 88.88 73 GLU A C 1
ATOM 539 O O . GLU A 1 73 ? -2.820 6.488 10.494 1.00 88.88 73 GLU A O 1
A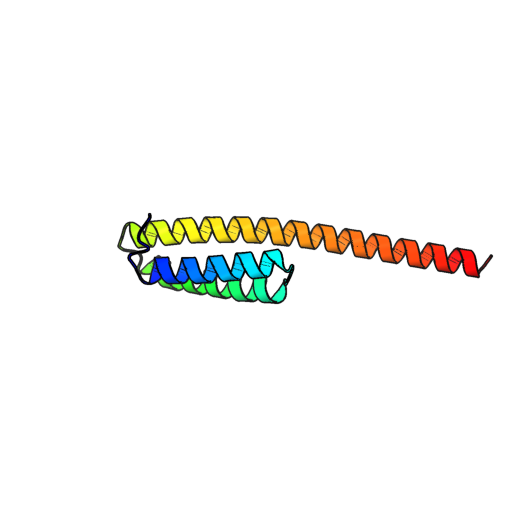TOM 544 N N . ASP A 1 74 ? -2.979 6.969 8.305 1.00 88.69 74 ASP A N 1
ATOM 545 C CA . ASP A 1 74 ? -4.325 7.535 8.394 1.00 88.69 74 ASP A CA 1
ATOM 546 C C . ASP A 1 74 ? -5.378 6.487 8.808 1.00 88.69 74 ASP A C 1
ATOM 548 O O . ASP A 1 74 ? -6.182 6.731 9.710 1.00 88.69 74 ASP A O 1
ATOM 552 N N . GLU A 1 75 ? -5.334 5.280 8.237 1.00 85.44 75 GLU A N 1
ATOM 553 C CA . GLU A 1 75 ? -6.212 4.168 8.632 1.00 85.44 75 GLU A CA 1
ATOM 554 C C . GLU A 1 75 ? -5.975 3.741 10.092 1.00 85.44 75 GLU A C 1
ATOM 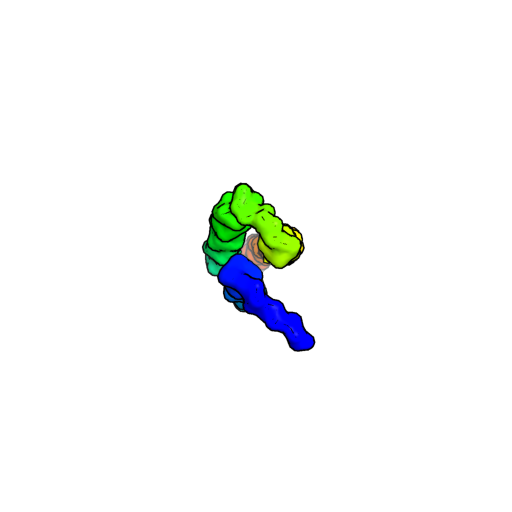556 O O . GLU A 1 75 ? -6.924 3.485 10.841 1.00 85.44 75 GLU A O 1
ATOM 561 N N . MET A 1 76 ? -4.720 3.725 10.554 1.00 86.69 76 MET A N 1
ATOM 562 C CA . MET A 1 76 ? -4.391 3.446 11.955 1.00 86.69 76 MET A CA 1
ATOM 563 C C . MET A 1 76 ? -4.954 4.512 12.902 1.00 86.69 76 MET A C 1
ATOM 565 O O . MET A 1 76 ? -5.487 4.172 13.967 1.00 86.69 76 MET A O 1
ATOM 569 N N . LEU A 1 77 ? -4.858 5.792 12.527 1.00 90.44 77 LEU A N 1
ATOM 570 C CA . LEU A 1 77 ? -5.432 6.900 13.289 1.00 90.44 77 LEU A CA 1
ATOM 571 C C . LEU A 1 77 ? -6.959 6.799 13.346 1.00 90.44 77 LEU A C 1
ATOM 573 O O . LEU A 1 77 ? -7.527 6.889 14.441 1.00 90.44 77 LEU A O 1
ATOM 577 N N . ARG A 1 78 ? -7.615 6.536 12.210 1.00 88.19 78 ARG A N 1
ATOM 578 C CA . ARG A 1 78 ? -9.067 6.313 12.133 1.00 88.19 78 ARG A CA 1
ATOM 579 C C . ARG A 1 78 ? -9.501 5.141 13.017 1.00 88.19 78 ARG A C 1
ATOM 581 O O . ARG A 1 78 ? -10.322 5.321 13.918 1.00 88.19 78 ARG A O 1
ATOM 588 N N . GLY A 1 79 ? -8.854 3.983 12.896 1.00 86.75 79 GLY A N 1
ATOM 589 C CA . GLY A 1 79 ? -9.152 2.812 13.728 1.00 86.75 79 GLY A CA 1
ATOM 590 C C . GLY A 1 79 ? -8.898 3.025 15.230 1.00 86.75 79 GLY A C 1
ATOM 591 O O . GLY A 1 79 ? -9.553 2.415 16.083 1.00 86.75 79 GLY A O 1
ATOM 592 N N . ALA A 1 80 ? -7.955 3.890 15.616 1.00 88.75 80 ALA A N 1
ATOM 593 C CA . ALA A 1 80 ? -7.763 4.276 17.017 1.00 88.75 80 ALA A CA 1
ATOM 594 C C . ALA A 1 80 ? -8.899 5.177 17.534 1.00 88.75 80 ALA A C 1
ATOM 596 O O . ALA A 1 80 ? -9.347 5.009 18.674 1.00 88.75 80 ALA A O 1
ATOM 597 N N . GLN A 1 81 ? -9.377 6.114 16.714 1.00 91.00 81 GLN A N 1
ATOM 598 C CA . GLN A 1 81 ? -10.500 6.988 17.057 1.00 91.00 81 GLN A CA 1
ATOM 599 C C . GLN A 1 81 ? -11.810 6.204 17.191 1.00 91.00 81 GLN A C 1
ATOM 601 O O . GLN A 1 81 ? -12.521 6.389 18.183 1.00 91.00 81 GLN A O 1
ATOM 606 N N . ASP A 1 82 ? -12.080 5.272 16.279 1.00 90.31 82 ASP A N 1
ATOM 607 C CA . ASP A 1 82 ? -13.289 4.443 16.313 1.00 90.31 82 ASP A CA 1
ATOM 608 C C . ASP A 1 82 ? -13.350 3.563 17.562 1.00 90.31 82 ASP A C 1
ATOM 610 O O . ASP A 1 82 ? -14.372 3.529 18.248 1.00 90.31 82 ASP A O 1
ATOM 614 N N . ARG A 1 83 ? -12.231 2.940 17.954 1.00 89.88 83 ARG A N 1
ATOM 615 C CA . ARG A 1 83 ? -12.157 2.161 19.205 1.00 89.88 83 ARG A CA 1
ATOM 616 C C . ARG A 1 83 ? -12.414 3.016 20.446 1.00 89.88 83 ARG A C 1
ATOM 618 O O . ARG A 1 83 ? -13.119 2.590 21.365 1.00 89.88 83 ARG A O 1
ATOM 625 N N . ARG A 1 84 ? -11.874 4.241 20.481 1.00 90.31 84 ARG A N 1
ATOM 626 C CA . ARG A 1 84 ? -12.140 5.196 21.573 1.00 90.31 84 ARG A CA 1
ATOM 627 C C . ARG A 1 84 ? -13.616 5.585 21.614 1.00 90.31 84 ARG A C 1
ATOM 629 O O . ARG A 1 84 ? -14.188 5.677 22.699 1.00 90.31 84 ARG A O 1
ATOM 636 N N . ARG A 1 85 ? -14.234 5.805 20.452 1.00 91.62 85 ARG A N 1
ATOM 637 C CA . ARG A 1 85 ? -15.656 6.137 20.332 1.00 91.62 85 ARG A CA 1
ATOM 638 C C . ARG A 1 85 ? -16.550 4.981 20.785 1.00 91.62 85 ARG A C 1
ATOM 640 O O . ARG A 1 85 ? -17.439 5.222 21.595 1.00 91.62 85 ARG A O 1
ATOM 647 N N . ASP A 1 86 ? -16.287 3.755 20.340 1.00 93.38 86 ASP A N 1
ATOM 648 C CA . ASP A 1 86 ? -17.032 2.553 20.749 1.00 93.38 86 ASP A CA 1
ATOM 649 C C . ASP A 1 86 ? -16.960 2.345 22.269 1.00 93.38 86 ASP A C 1
ATOM 651 O O . ASP A 1 86 ? -17.982 2.182 22.933 1.00 93.38 86 ASP A O 1
ATOM 655 N N . THR A 1 87 ? -15.767 2.488 22.857 1.00 92.19 87 THR A N 1
ATOM 656 C CA . THR A 1 87 ? -15.585 2.401 24.316 1.00 92.19 87 THR A CA 1
ATOM 657 C C . THR A 1 87 ? -16.445 3.430 25.055 1.00 92.19 87 THR A C 1
ATOM 659 O O . THR A 1 87 ? -17.129 3.090 26.019 1.00 92.19 87 THR A O 1
ATOM 662 N N . ARG A 1 88 ? -16.458 4.688 24.590 1.00 92.00 88 ARG A N 1
ATOM 663 C CA . ARG A 1 88 ? -17.286 5.750 25.187 1.00 92.00 88 ARG A CA 1
ATOM 664 C C . ARG A 1 88 ? -18.780 5.452 25.068 1.00 92.00 88 ARG A C 1
ATOM 666 O O . ARG A 1 88 ? -19.501 5.655 26.039 1.00 92.00 88 ARG A O 1
ATOM 673 N N . LEU A 1 89 ? -19.235 4.961 23.915 1.00 92.25 89 LEU A N 1
ATOM 674 C CA . LEU A 1 89 ? -20.641 4.609 23.699 1.00 92.25 89 LEU A CA 1
ATOM 675 C C . LEU A 1 89 ? -21.083 3.464 24.614 1.00 92.25 89 LEU A C 1
ATOM 677 O O . LEU A 1 89 ? -22.142 3.558 25.227 1.00 92.25 89 LEU A O 1
ATOM 681 N N . ARG A 1 90 ? -20.253 2.426 24.774 1.00 91.06 90 ARG A N 1
ATOM 682 C CA . ARG A 1 90 ? -20.536 1.313 25.694 1.00 91.06 90 ARG A CA 1
ATOM 683 C C . ARG A 1 90 ? -20.612 1.768 27.148 1.00 91.06 90 ARG A C 1
ATOM 685 O O . ARG A 1 90 ? -21.516 1.352 27.864 1.00 91.06 90 ARG A O 1
ATOM 692 N N . LEU A 1 91 ? -19.700 2.640 27.582 1.00 92.50 91 LEU A N 1
ATOM 693 C CA . LEU A 1 91 ? -19.735 3.202 28.936 1.00 92.50 91 LEU A CA 1
ATOM 694 C C . LEU A 1 91 ? -21.002 4.032 29.175 1.00 92.50 91 LEU A C 1
ATOM 696 O O . LEU A 1 91 ? -21.655 3.843 30.197 1.00 92.50 91 LEU A O 1
ATOM 700 N N . ALA A 1 92 ? -21.374 4.898 28.228 1.00 90.25 92 ALA A N 1
ATOM 701 C CA . ALA A 1 92 ? -22.591 5.703 28.323 1.00 90.25 92 ALA A CA 1
ATOM 702 C C . ALA A 1 92 ? -23.854 4.827 28.367 1.00 90.25 92 ALA A C 1
ATOM 704 O O . ALA A 1 92 ? -24.717 5.041 29.213 1.00 90.25 92 ALA A O 1
ATOM 705 N N . TYR A 1 93 ? -23.926 3.799 27.514 1.00 89.81 93 TYR A N 1
ATOM 706 C CA . TYR A 1 93 ? -25.038 2.849 27.498 1.00 89.81 93 TYR A CA 1
ATOM 707 C C . TYR A 1 93 ? -25.184 2.112 28.838 1.00 89.81 93 TYR A C 1
ATOM 709 O O . TYR A 1 93 ? -26.280 2.034 29.395 1.00 89.81 93 TYR A O 1
ATOM 717 N N . ASN A 1 94 ? -24.070 1.634 29.399 1.00 89.25 94 ASN A N 1
ATOM 718 C CA . ASN A 1 94 ? -24.066 0.954 30.693 1.00 89.25 94 ASN A CA 1
ATOM 719 C C . ASN A 1 94 ? -24.470 1.891 31.844 1.00 89.25 94 ASN A C 1
ATOM 721 O O . ASN A 1 94 ? -25.151 1.457 32.768 1.00 89.25 94 ASN A O 1
ATOM 725 N N . GLN A 1 95 ? -24.097 3.174 31.785 1.00 84.19 95 GLN A N 1
ATOM 726 C CA . GLN A 1 95 ? -24.514 4.174 32.775 1.00 84.19 95 GLN A CA 1
ATOM 727 C C . GLN A 1 95 ? -26.021 4.442 32.726 1.00 84.19 95 GLN A C 1
ATOM 729 O O . GLN A 1 95 ? -26.645 4.545 33.776 1.00 84.19 95 GLN A O 1
ATOM 734 N N . THR A 1 96 ? -26.623 4.497 31.535 1.00 78.00 96 THR A N 1
ATOM 735 C CA . THR A 1 96 ? -28.077 4.679 31.385 1.00 78.00 96 THR A CA 1
ATOM 736 C C . THR A 1 96 ? -28.910 3.458 31.772 1.00 78.00 96 THR A C 1
ATOM 738 O O . THR A 1 96 ? -30.086 3.621 32.055 1.00 78.00 96 THR A O 1
ATOM 741 N N . GLN A 1 97 ? -28.342 2.247 31.788 1.00 72.12 97 GLN A N 1
ATOM 742 C CA . GLN A 1 97 ? -29.045 1.050 32.278 1.00 72.12 97 GLN A CA 1
ATOM 743 C C . GLN A 1 97 ? -28.945 0.858 33.801 1.00 72.12 97 GLN A C 1
ATOM 745 O O . GLN A 1 97 ? -29.721 0.093 34.367 1.00 72.12 97 GLN A O 1
ATOM 750 N N . ALA A 1 98 ? -27.977 1.509 34.451 1.00 63.72 98 ALA A N 1
ATOM 751 C CA . ALA A 1 98 ? -27.758 1.439 35.897 1.00 63.72 98 ALA A CA 1
ATOM 752 C C . ALA A 1 98 ? -28.436 2.582 36.682 1.00 63.72 98 ALA A C 1
ATOM 754 O O . ALA A 1 98 ? -28.328 2.608 37.909 1.00 63.72 98 ALA A O 1
ATOM 755 N N . ALA A 1 99 ? -29.082 3.520 35.982 1.00 55.78 99 ALA A N 1
ATOM 756 C CA . ALA A 1 99 ? -29.837 4.651 36.525 1.00 55.78 99 ALA A CA 1
ATOM 757 C C . ALA A 1 99 ? -31.345 4.393 36.413 1.00 55.78 99 ALA A C 1
ATOM 759 O O . ALA A 1 99 ? -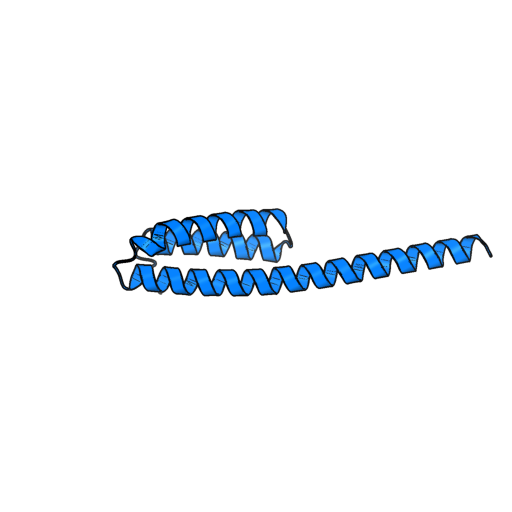32.071 4.817 37.338 1.00 55.78 99 ALA A O 1
#

Sequence (99 aa):
MTMIEGPAALGLAVIGGRLERAMSRSDMVEVLIVAAELDRMVRNLGPVASTDQDRAALVRAHDLVLRTLATLEDEMLRGAQDRRRDTRLRLAYNQTQAA

pLDDT: mean 84.24, std 9.92, range [37.06, 93.38]

Foldseek 3Di:
DDPQPDPLSVQLVVLLVQLVVCLVVVVVVSNVVSLVVLVVSLVVLVVVVPDPSSVVSNVVSVVSNVVSVVSVVVVVVVVVVVVVVVVVVVVVVVVVVVD

Radius of gyration: 20.18 Å; chains: 1; bounding box: 51×16×61 Å